Protein AF-A0A0S2TIE9-F1 (afdb_monomer_lite)

Structure (mmCIF, N/CA/C/O backbone):
data_AF-A0A0S2TIE9-F1
#
_entry.id   AF-A0A0S2TIE9-F1
#
loop_
_atom_site.group_PDB
_atom_site.id
_atom_site.type_symbol
_atom_site.label_atom_id
_atom_site.label_alt_id
_atom_site.label_comp_id
_atom_site.label_asym_id
_atom_site.label_entity_id
_atom_site.label_seq_id
_atom_site.pdbx_PDB_ins_code
_atom_site.Cartn_x
_atom_site.Cartn_y
_atom_site.Cartn_z
_atom_site.occupancy
_atom_site.B_iso_or_equiv
_atom_site.auth_seq_id
_atom_site.auth_comp_id
_atom_site.auth_asym_id
_atom_site.auth_atom_id
_atom_site.pdbx_PDB_model_num
ATOM 1 N N . MET A 1 1 ? 21.118 -5.797 -19.438 1.00 61.66 1 MET A N 1
ATOM 2 C CA . MET A 1 1 ? 20.897 -5.358 -18.034 1.00 61.66 1 MET A CA 1
ATOM 3 C C . MET A 1 1 ? 19.826 -4.275 -17.901 1.00 61.66 1 MET A C 1
ATOM 5 O O . MET A 1 1 ? 18.944 -4.446 -17.073 1.00 61.66 1 MET A O 1
ATOM 9 N N . ARG A 1 2 ? 19.833 -3.200 -18.706 1.00 68.44 2 ARG A N 1
ATOM 10 C CA . ARG A 1 2 ? 18.854 -2.096 -18.586 1.00 68.44 2 ARG A CA 1
ATOM 11 C C . ARG A 1 2 ? 17.388 -2.496 -18.796 1.00 68.44 2 ARG A C 1
ATOM 13 O O . ARG A 1 2 ? 16.546 -2.089 -18.008 1.00 68.44 2 ARG A O 1
ATOM 20 N N . PHE A 1 3 ? 17.096 -3.355 -19.774 1.00 72.44 3 PHE A N 1
ATOM 21 C CA . PHE A 1 3 ? 15.736 -3.865 -19.999 1.00 72.44 3 PHE A CA 1
ATOM 22 C C . PHE A 1 3 ? 15.189 -4.652 -18.794 1.00 72.44 3 PHE A C 1
ATOM 24 O O . PHE A 1 3 ? 14.030 -4.492 -18.426 1.00 72.44 3 PHE A O 1
ATOM 31 N N . ALA A 1 4 ? 16.040 -5.450 -18.136 1.00 77.69 4 ALA A N 1
ATOM 32 C CA . ALA A 1 4 ? 15.681 -6.198 -16.930 1.00 77.69 4 ALA A CA 1
ATOM 33 C C . ALA A 1 4 ? 15.410 -5.267 -15.737 1.00 77.69 4 ALA A C 1
ATOM 35 O O . ALA A 1 4 ? 14.457 -5.473 -14.999 1.00 77.69 4 ALA A O 1
ATOM 36 N N . ILE A 1 5 ? 16.208 -4.205 -15.582 1.00 78.62 5 ILE A N 1
ATOM 37 C CA . ILE A 1 5 ? 15.983 -3.159 -14.573 1.00 78.62 5 ILE A CA 1
ATOM 38 C C . ILE A 1 5 ? 14.638 -2.462 -14.833 1.00 78.62 5 ILE A C 1
ATOM 40 O O . ILE A 1 5 ? 13.806 -2.388 -13.936 1.00 78.62 5 ILE A O 1
ATOM 44 N N . MET A 1 6 ? 14.379 -2.031 -16.069 1.00 83.06 6 MET A N 1
ATOM 45 C CA . MET A 1 6 ? 13.111 -1.410 -16.4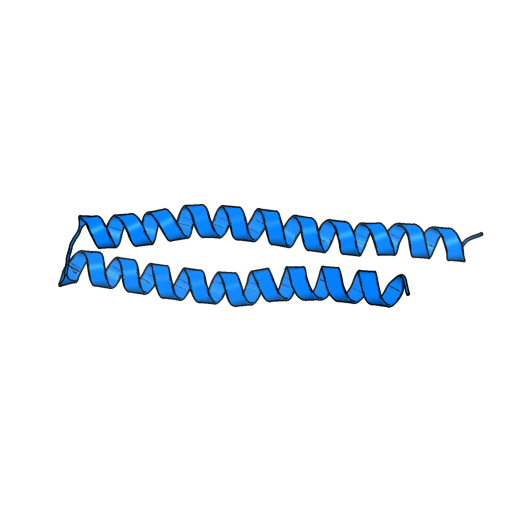68 1.00 83.06 6 MET A CA 1
ATOM 46 C C . MET A 1 6 ? 11.903 -2.286 -16.106 1.00 83.06 6 MET A C 1
ATOM 48 O O . MET A 1 6 ? 10.999 -1.828 -15.408 1.00 83.06 6 MET A O 1
ATOM 52 N N . THR A 1 7 ? 11.896 -3.545 -16.555 1.00 83.81 7 THR A N 1
ATOM 53 C CA . THR A 1 7 ? 10.783 -4.479 -16.305 1.00 83.81 7 THR A CA 1
ATOM 54 C C . THR A 1 7 ? 10.612 -4.796 -14.825 1.00 83.81 7 THR A C 1
ATOM 56 O O . THR A 1 7 ? 9.478 -4.889 -14.358 1.00 83.81 7 THR A O 1
ATOM 59 N N . LEU A 1 8 ? 11.708 -4.900 -14.070 1.00 88.50 8 LEU A N 1
ATOM 60 C CA . LEU A 1 8 ? 11.661 -5.139 -12.632 1.00 88.50 8 LEU A CA 1
ATOM 61 C C . LEU A 1 8 ? 11.030 -3.957 -11.883 1.00 88.50 8 LEU A C 1
ATOM 63 O O . LEU A 1 8 ? 10.109 -4.161 -11.100 1.00 88.50 8 LEU A O 1
ATOM 67 N N . PHE A 1 9 ? 11.472 -2.723 -12.139 1.00 88.00 9 PHE A N 1
ATOM 68 C CA . PHE A 1 9 ? 10.963 -1.539 -11.436 1.00 88.00 9 PHE A CA 1
ATOM 69 C C . PHE A 1 9 ? 9.512 -1.199 -11.810 1.00 88.00 9 PHE A C 1
ATOM 71 O O . PHE A 1 9 ? 8.705 -0.923 -10.921 1.00 88.00 9 PHE A O 1
ATOM 78 N N . LEU A 1 10 ? 9.147 -1.298 -13.093 1.00 88.56 10 LEU A N 1
ATOM 79 C CA . LEU A 1 10 ? 7.754 -1.154 -13.535 1.00 88.56 10 LEU A CA 1
ATOM 80 C C . LEU A 1 10 ? 6.863 -2.243 -12.936 1.00 88.56 10 LEU A C 1
ATOM 82 O O . LEU A 1 10 ? 5.824 -1.937 -12.352 1.00 88.56 10 LEU A O 1
ATOM 86 N N . GLY A 1 11 ? 7.289 -3.504 -13.041 1.00 89.50 11 GLY A N 1
ATOM 87 C CA . GLY A 1 11 ? 6.553 -4.642 -12.501 1.00 89.50 11 GLY A CA 1
ATOM 88 C C . GLY A 1 11 ? 6.330 -4.510 -10.997 1.00 89.50 11 GLY A C 1
ATOM 89 O O . GLY A 1 11 ? 5.197 -4.612 -10.537 1.00 89.50 11 GLY A O 1
ATOM 90 N N . LEU A 1 12 ? 7.381 -4.203 -10.232 1.00 91.56 12 LEU A N 1
ATOM 91 C CA . LEU A 1 12 ? 7.283 -3.994 -8.787 1.00 91.56 12 LEU A CA 1
ATOM 92 C C . LEU A 1 12 ? 6.362 -2.826 -8.426 1.00 91.56 12 LEU A C 1
ATOM 94 O O . LEU A 1 12 ? 5.574 -2.964 -7.494 1.00 91.56 12 LEU A O 1
ATOM 98 N N . GLY A 1 13 ? 6.418 -1.713 -9.161 1.00 90.94 13 GLY A N 1
ATOM 99 C CA . GLY A 1 13 ? 5.526 -0.576 -8.934 1.00 90.94 13 GLY A CA 1
ATOM 100 C C . GLY A 1 13 ? 4.049 -0.947 -9.090 1.00 90.94 13 GLY A C 1
ATOM 101 O O . GLY A 1 13 ? 3.246 -0.659 -8.204 1.00 90.94 13 GLY A O 1
ATOM 102 N N . TYR A 1 14 ? 3.694 -1.663 -10.160 1.00 92.56 14 TYR A N 1
ATOM 103 C CA . TYR A 1 14 ? 2.316 -2.118 -10.369 1.00 92.56 14 TYR A CA 1
ATOM 104 C C . TYR A 1 14 ? 1.883 -3.198 -9.374 1.00 92.56 14 TYR A C 1
ATOM 106 O O . TYR A 1 14 ? 0.772 -3.129 -8.846 1.00 92.56 14 TYR A O 1
ATOM 114 N N . LEU A 1 15 ? 2.743 -4.178 -9.080 1.00 93.44 15 LEU A N 1
ATOM 115 C CA . LEU A 1 15 ? 2.436 -5.218 -8.094 1.00 93.44 15 LEU A CA 1
ATOM 116 C C . LEU A 1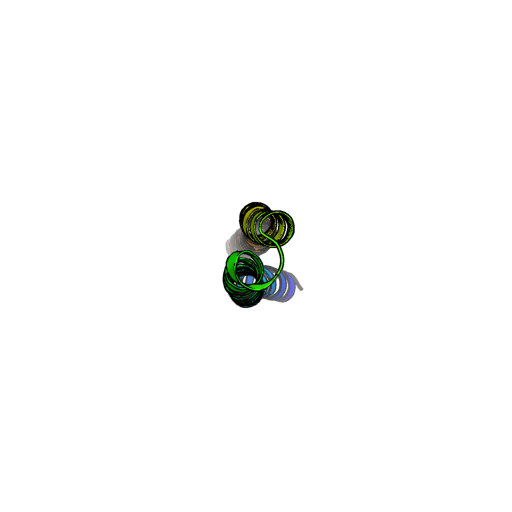 15 ? 2.210 -4.611 -6.709 1.00 93.44 15 LEU A C 1
ATOM 118 O O . LEU A 1 15 ? 1.259 -4.988 -6.025 1.00 93.44 15 LEU A O 1
ATOM 122 N N . LEU A 1 16 ? 3.040 -3.644 -6.317 1.00 94.12 16 LEU A N 1
ATOM 123 C CA . LEU A 1 16 ? 2.876 -2.917 -5.066 1.00 94.12 16 LEU A CA 1
ATOM 124 C C . LEU A 1 16 ? 1.531 -2.182 -5.037 1.00 94.12 16 LEU A C 1
ATOM 126 O O . LEU A 1 16 ? 0.807 -2.288 -4.051 1.00 94.12 16 LEU A O 1
ATOM 130 N N . GLN A 1 17 ? 1.150 -1.513 -6.125 1.00 93.75 17 GLN A N 1
ATOM 131 C CA . GLN A 1 17 ? -0.123 -0.800 -6.208 1.00 93.75 17 GLN A CA 1
ATOM 132 C C . GLN A 1 17 ? -1.333 -1.741 -6.079 1.00 93.75 17 GLN A C 1
ATOM 134 O O . GLN A 1 17 ? -2.280 -1.429 -5.356 1.00 93.75 17 GLN A O 1
ATOM 139 N N . VAL A 1 18 ? -1.288 -2.913 -6.722 1.00 94.50 18 VAL A N 1
ATOM 140 C CA . VAL A 1 18 ? -2.370 -3.910 -6.668 1.00 94.50 18 VAL A CA 1
ATOM 141 C C . VAL A 1 18 ? -2.444 -4.575 -5.294 1.00 94.50 18 VAL A C 1
ATOM 143 O O . VAL A 1 18 ? -3.484 -4.517 -4.636 1.00 94.50 18 VAL A O 1
ATOM 146 N N . PHE A 1 19 ? -1.354 -5.186 -4.827 1.00 95.38 19 PHE A N 1
ATOM 147 C CA . PHE A 1 19 ? -1.359 -5.920 -3.559 1.00 95.38 19 PHE A CA 1
ATOM 148 C C . PHE A 1 19 ? -1.494 -4.994 -2.356 1.00 95.38 19 PHE A C 1
ATOM 150 O O . PHE A 1 19 ? -2.245 -5.297 -1.429 1.00 95.38 19 PHE A O 1
ATOM 157 N N . GLY A 1 20 ? -0.822 -3.844 -2.386 1.00 93.44 20 GLY A N 1
ATOM 158 C CA . GLY A 1 20 ? -0.977 -2.818 -1.364 1.00 93.44 20 GLY A CA 1
ATOM 159 C C . GLY A 1 20 ? -2.402 -2.272 -1.329 1.00 93.44 20 GLY A C 1
ATOM 160 O O . GLY A 1 20 ? -2.957 -2.120 -0.246 1.00 93.44 20 GLY A O 1
ATOM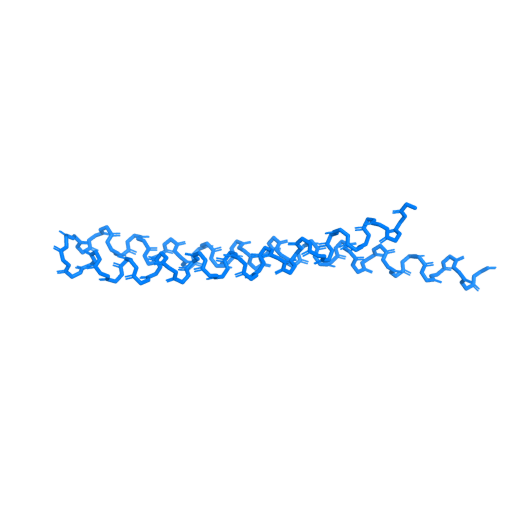 161 N N . GLY A 1 21 ? -3.036 -2.057 -2.487 1.00 94.00 21 GLY A N 1
ATOM 162 C CA . GLY A 1 21 ? -4.435 -1.630 -2.559 1.00 94.00 21 GLY A CA 1
ATOM 163 C C . GLY A 1 21 ? -5.394 -2.649 -1.939 1.00 94.00 21 GLY A C 1
ATOM 164 O O . GLY A 1 21 ? -6.245 -2.281 -1.129 1.00 94.00 21 GLY A O 1
ATOM 165 N N . ILE A 1 22 ? -5.218 -3.937 -2.252 1.00 96.31 22 ILE A N 1
ATOM 166 C CA . ILE A 1 22 ? -6.020 -5.026 -1.670 1.00 96.31 22 ILE A CA 1
ATOM 167 C C . ILE A 1 22 ? -5.816 -5.107 -0.150 1.00 96.31 22 ILE A C 1
ATOM 169 O O . ILE A 1 22 ? -6.790 -5.208 0.597 1.00 96.31 22 ILE A O 1
ATOM 173 N N . ALA A 1 23 ? -4.570 -5.027 0.322 1.00 95.69 23 ALA A N 1
ATOM 174 C CA . ALA A 1 23 ? -4.261 -5.059 1.750 1.00 95.69 23 ALA A CA 1
ATOM 175 C C . ALA A 1 23 ? -4.886 -3.869 2.497 1.00 95.69 23 ALA A C 1
ATOM 177 O O . ALA A 1 23 ? -5.503 -4.049 3.546 1.00 95.69 23 ALA A O 1
ATOM 178 N N . LEU A 1 24 ? -4.788 -2.662 1.935 1.00 96.50 24 LEU A N 1
ATOM 179 C CA . LEU A 1 24 ? -5.398 -1.458 2.500 1.00 96.50 24 LEU A CA 1
ATOM 180 C C . LEU A 1 24 ? -6.926 -1.555 2.543 1.00 96.50 24 LEU A C 1
ATOM 182 O O . LEU A 1 24 ? -7.526 -1.173 3.546 1.00 96.50 24 LEU A O 1
ATOM 186 N N . LEU A 1 25 ? -7.554 -2.116 1.507 1.00 96.38 25 LEU A N 1
ATOM 187 C CA . LEU A 1 25 ? -8.995 -2.365 1.493 1.00 96.38 25 LEU A CA 1
ATOM 188 C C . LEU A 1 25 ? -9.411 -3.337 2.607 1.00 96.38 25 LEU A C 1
ATOM 190 O O . LEU A 1 25 ? -10.385 -3.081 3.316 1.00 96.38 25 LEU A O 1
ATOM 194 N N . ALA A 1 26 ? -8.660 -4.423 2.800 1.00 97.06 26 ALA A N 1
ATOM 195 C CA . ALA A 1 26 ? -8.927 -5.379 3.871 1.00 97.06 26 ALA A CA 1
ATOM 196 C C . ALA A 1 26 ? -8.816 -4.723 5.260 1.00 97.06 26 ALA A C 1
ATOM 198 O O . ALA A 1 26 ? -9.707 -4.892 6.095 1.00 97.06 26 ALA A O 1
ATOM 199 N N . ILE A 1 27 ? -7.770 -3.919 5.489 1.00 96.81 27 ILE A N 1
ATOM 200 C CA . ILE A 1 27 ? -7.584 -3.178 6.748 1.00 96.81 27 ILE A CA 1
ATOM 201 C C . ILE A 1 27 ? -8.706 -2.155 6.948 1.00 96.81 27 ILE A C 1
ATOM 203 O O . ILE A 1 27 ? -9.181 -1.989 8.068 1.00 96.81 27 ILE A O 1
ATOM 207 N N . PHE A 1 28 ? -9.172 -1.499 5.886 1.00 97.38 28 PHE A N 1
ATOM 208 C CA . PHE A 1 28 ? -10.265 -0.532 5.970 1.00 97.38 28 PHE A CA 1
ATOM 209 C C . PHE A 1 28 ? -11.563 -1.188 6.438 1.00 97.38 28 PHE A C 1
ATOM 211 O O . PHE A 1 28 ? -12.187 -0.719 7.391 1.00 97.38 28 PHE A O 1
ATOM 218 N N . ILE A 1 29 ? -11.935 -2.312 5.819 1.00 97.31 29 ILE A N 1
ATOM 219 C CA . ILE A 1 29 ? -13.125 -3.084 6.197 1.00 97.31 29 ILE A CA 1
ATOM 220 C C . ILE A 1 29 ? -12.990 -3.592 7.639 1.00 97.31 29 ILE A C 1
ATOM 222 O O . ILE A 1 29 ? -13.931 -3.484 8.427 1.00 97.31 29 ILE A O 1
ATOM 226 N N . PHE A 1 30 ? -11.807 -4.079 8.018 1.00 97.12 30 PHE A N 1
ATOM 227 C CA . PHE A 1 30 ? -11.531 -4.495 9.392 1.00 97.12 30 PHE A CA 1
ATOM 228 C C . PHE A 1 30 ? -11.606 -3.330 10.395 1.00 97.12 30 PHE A C 1
ATOM 230 O O . PHE A 1 30 ? -12.107 -3.496 11.510 1.00 97.12 30 PHE A O 1
ATOM 237 N N . GLY A 1 31 ? -11.165 -2.136 9.999 1.00 96.75 31 GLY A N 1
ATOM 238 C CA . GLY A 1 31 ? -11.287 -0.908 10.779 1.00 96.75 31 GLY A CA 1
ATOM 239 C C . GLY A 1 31 ? -12.745 -0.525 11.021 1.00 96.75 31 GLY A C 1
ATOM 240 O O . GLY A 1 31 ? -13.108 -0.234 12.159 1.00 96.75 31 GLY A O 1
ATOM 241 N N . ILE A 1 32 ? -13.593 -0.615 9.989 1.00 96.88 32 ILE A N 1
ATOM 242 C CA . ILE A 1 32 ? -15.045 -0.403 10.111 1.00 96.88 32 ILE A CA 1
ATOM 243 C C . ILE A 1 32 ? -15.653 -1.410 11.087 1.00 96.88 32 ILE A C 1
ATOM 245 O O . ILE A 1 32 ? -16.362 -1.006 12.003 1.00 96.88 32 ILE A O 1
ATOM 249 N N . TYR A 1 33 ? -15.357 -2.702 10.931 1.00 97.06 33 TYR A N 1
ATOM 250 C CA . TYR A 1 33 ? -15.829 -3.729 11.862 1.00 97.06 33 TYR A CA 1
ATOM 251 C C . TYR A 1 33 ? -15.438 -3.382 13.308 1.00 97.06 33 TYR A C 1
ATOM 253 O O . TYR A 1 33 ? -16.299 -3.243 14.174 1.00 97.06 33 TYR A O 1
ATOM 261 N N . THR A 1 34 ? -14.150 -3.121 13.539 1.00 97.12 34 THR A N 1
ATOM 262 C CA . THR A 1 34 ? -13.597 -2.802 14.864 1.00 97.12 34 THR A CA 1
ATOM 263 C C . THR A 1 34 ? -14.245 -1.564 15.488 1.00 97.12 34 THR A C 1
ATOM 265 O O . THR A 1 34 ? -14.464 -1.541 16.702 1.00 97.12 34 THR A O 1
ATOM 268 N N . LEU A 1 35 ? -14.582 -0.560 14.670 1.00 96.75 35 LEU A N 1
ATOM 269 C CA . LEU A 1 35 ? -15.231 0.679 15.100 1.00 96.75 35 LEU A CA 1
ATOM 270 C C . LEU A 1 35 ? -16.586 0.416 15.766 1.00 96.75 35 LEU A C 1
ATOM 272 O O . LEU A 1 35 ? -16.902 1.066 16.761 1.00 96.75 35 LEU A O 1
ATOM 276 N N . PHE A 1 36 ? -17.353 -0.544 15.243 1.00 95.06 36 PHE A N 1
ATOM 277 C CA . 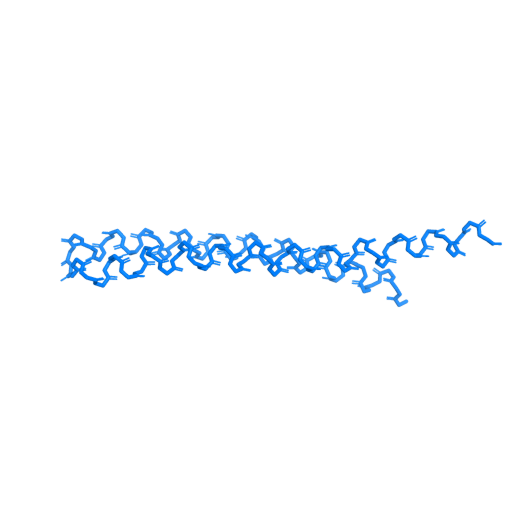PHE A 1 36 ? -18.693 -0.862 15.739 1.00 95.06 36 PHE A CA 1
ATOM 278 C C . PHE A 1 36 ? -18.721 -2.006 16.755 1.00 95.06 36 PHE A C 1
ATOM 280 O O . PHE A 1 36 ? -19.613 -2.028 17.600 1.00 95.06 36 PHE A O 1
ATOM 287 N N . THR A 1 37 ? -17.777 -2.949 16.702 1.00 96.00 37 THR A N 1
ATOM 288 C CA . THR A 1 37 ? -17.834 -4.153 17.550 1.00 96.00 37 THR A CA 1
ATOM 289 C C . THR A 1 37 ? -16.933 -4.109 18.772 1.00 96.00 37 THR A C 1
ATOM 291 O O . THR A 1 37 ? -17.196 -4.827 19.734 1.00 96.00 37 THR A O 1
ATOM 294 N N . THR A 1 38 ? -15.854 -3.324 18.737 1.00 93.69 38 THR A N 1
ATOM 295 C CA . THR A 1 38 ? -14.770 -3.461 19.720 1.00 93.69 38 THR A CA 1
ATOM 296 C C . THR A 1 38 ? -14.395 -2.128 20.350 1.00 93.69 38 THR A C 1
ATOM 298 O O . THR A 1 38 ? -14.456 -1.976 21.566 1.00 93.69 38 THR A O 1
ATOM 301 N N . SER A 1 39 ? -13.967 -1.161 19.541 1.00 95.56 39 SER A N 1
ATOM 302 C CA . SER A 1 39 ? -13.474 0.128 20.021 1.00 95.56 39 SER A CA 1
ATOM 303 C C . SER A 1 39 ? -13.525 1.155 18.904 1.00 95.56 39 SER A C 1
ATOM 305 O O . SER A 1 39 ? -12.863 1.010 17.871 1.00 95.56 39 SER A O 1
ATOM 307 N N . MET A 1 40 ? -14.249 2.244 19.161 1.00 94.62 40 MET A N 1
ATOM 308 C CA . MET A 1 40 ? -14.346 3.360 18.228 1.00 94.62 40 MET A CA 1
ATOM 309 C C . MET A 1 40 ? -12.968 3.979 17.948 1.00 94.62 40 MET A C 1
ATOM 311 O O . MET A 1 40 ? -12.634 4.241 16.796 1.00 94.62 40 MET A O 1
ATOM 315 N N . ALA A 1 41 ? -12.136 4.156 18.982 1.00 96.00 41 ALA A N 1
ATOM 316 C CA . ALA A 1 41 ? -10.805 4.744 18.840 1.00 96.00 41 ALA A CA 1
ATOM 317 C C . ALA A 1 41 ? -9.895 3.883 17.951 1.00 96.00 41 ALA A C 1
ATOM 319 O O . ALA A 1 41 ? -9.275 4.391 17.018 1.00 96.00 41 ALA A O 1
ATOM 320 N N . THR A 1 42 ? -9.857 2.569 18.190 1.00 95.25 42 THR A N 1
ATOM 321 C CA . THR A 1 42 ? -9.025 1.645 17.406 1.00 95.25 42 THR A CA 1
ATOM 322 C C . THR A 1 42 ? -9.509 1.549 15.960 1.00 95.25 42 THR A C 1
ATOM 324 O O . THR A 1 42 ? -8.692 1.593 15.043 1.00 95.25 42 THR A O 1
ATOM 327 N N . GLY A 1 43 ? -10.826 1.483 15.735 1.00 96.00 43 GLY A N 1
ATOM 328 C CA . GLY A 1 43 ? -11.399 1.469 14.387 1.00 96.00 43 GLY A CA 1
ATOM 329 C C . GLY A 1 43 ? -11.065 2.732 13.588 1.00 96.00 43 GLY A C 1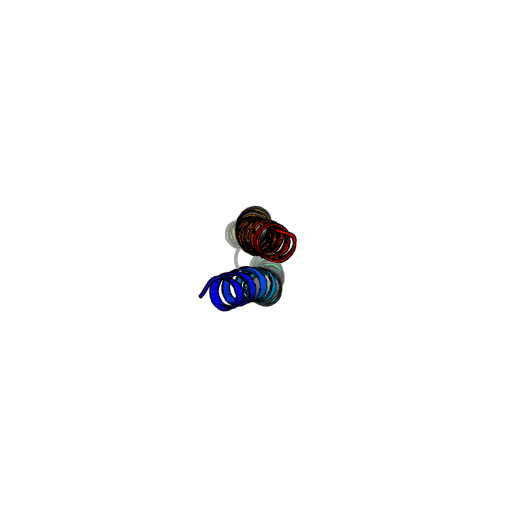
ATOM 330 O O . GLY A 1 43 ? -10.612 2.640 12.447 1.00 96.00 43 GLY A O 1
ATOM 331 N N . LEU A 1 44 ? -11.190 3.912 14.208 1.00 96.56 44 LEU A N 1
ATOM 332 C CA . LEU A 1 44 ? -10.807 5.184 13.588 1.00 96.56 44 LEU A CA 1
ATOM 333 C C . LEU A 1 44 ? -9.301 5.268 13.302 1.00 96.56 44 LEU A C 1
ATOM 335 O O . LEU A 1 44 ? -8.920 5.758 12.240 1.00 96.56 44 LEU A O 1
ATOM 339 N N . MET A 1 45 ? -8.443 4.759 14.195 1.00 96.81 45 MET A N 1
ATOM 340 C CA . MET A 1 45 ? -6.995 4.697 13.950 1.00 96.81 45 MET A CA 1
ATOM 341 C C . MET A 1 45 ? -6.650 3.807 12.754 1.00 96.81 45 MET A C 1
ATOM 343 O O . MET A 1 45 ? -5.805 4.184 11.947 1.00 96.81 45 MET A O 1
ATOM 347 N N . LEU A 1 46 ? -7.308 2.653 12.610 1.00 97.06 46 LEU A N 1
ATOM 348 C CA . LEU A 1 46 ? -7.103 1.760 11.467 1.00 97.06 46 LEU A CA 1
ATOM 349 C C . LEU A 1 46 ? -7.551 2.418 10.158 1.00 97.06 46 LEU A C 1
ATOM 351 O O . LEU A 1 46 ? -6.804 2.405 9.183 1.00 97.06 46 LEU A O 1
ATOM 355 N N . ILE A 1 47 ? -8.726 3.053 10.149 1.00 96.75 47 ILE A N 1
ATOM 356 C CA . ILE A 1 47 ? -9.236 3.780 8.978 1.00 96.75 47 ILE A CA 1
ATOM 357 C C . ILE A 1 47 ? -8.306 4.946 8.609 1.00 96.75 47 ILE A C 1
ATOM 359 O O . ILE A 1 47 ? -7.925 5.087 7.447 1.00 96.75 47 ILE A O 1
ATOM 363 N N . GLY A 1 48 ? -7.886 5.753 9.586 1.00 95.56 48 GLY A N 1
ATOM 364 C CA . GLY A 1 48 ? -6.925 6.837 9.367 1.00 95.56 48 GLY A CA 1
ATOM 365 C C . GLY A 1 48 ? -5.572 6.323 8.865 1.00 95.56 48 GLY A C 1
ATOM 366 O O . GLY A 1 48 ? -4.997 6.888 7.933 1.00 95.56 48 GLY A O 1
ATOM 367 N N . GLY A 1 49 ? -5.101 5.202 9.415 1.00 96.12 49 GLY A N 1
ATOM 368 C CA . GLY A 1 49 ? -3.892 4.514 8.970 1.00 96.12 49 GLY A CA 1
ATOM 369 C C . GLY A 1 49 ? -3.980 4.038 7.521 1.00 96.12 49 GLY A C 1
ATOM 370 O O . GLY A 1 49 ? -2.999 4.152 6.792 1.00 96.12 49 GLY A O 1
ATOM 371 N N . VAL A 1 50 ? -5.154 3.590 7.066 1.00 97.00 50 VAL A N 1
ATOM 372 C CA . VAL A 1 50 ? -5.377 3.236 5.656 1.00 97.00 50 VAL A CA 1
ATOM 373 C C . VAL A 1 50 ? -5.227 4.444 4.743 1.00 97.00 50 VAL A C 1
ATOM 375 O O . VAL A 1 50 ? -4.596 4.325 3.696 1.00 97.00 50 VAL A O 1
ATOM 378 N N . VAL A 1 51 ? -5.761 5.608 5.123 1.00 95.62 51 VAL A N 1
ATOM 379 C CA . VAL A 1 51 ? -5.634 6.827 4.308 1.00 95.62 51 VAL A CA 1
ATOM 380 C C . VAL A 1 51 ? -4.162 7.206 4.146 1.00 95.62 51 VAL A C 1
ATOM 382 O O . VAL A 1 51 ? -3.695 7.387 3.023 1.00 95.62 51 VAL A O 1
ATOM 385 N N . VAL A 1 52 ? -3.404 7.252 5.245 1.00 96.00 52 VAL A N 1
ATOM 386 C CA . VAL A 1 52 ? -1.962 7.553 5.198 1.00 96.00 52 VAL A CA 1
ATOM 387 C C . VAL A 1 52 ? -1.197 6.467 4.431 1.00 96.00 52 VAL A C 1
ATOM 389 O O . VAL A 1 52 ? -0.343 6.774 3.599 1.00 96.00 52 VAL A O 1
ATOM 392 N N . GLY A 1 53 ? -1.535 5.197 4.649 1.00 94.94 53 GLY A N 1
ATOM 393 C CA . GLY A 1 53 ? -0.951 4.064 3.936 1.00 94.94 53 GLY A CA 1
ATOM 394 C C . GLY A 1 53 ? -1.196 4.126 2.428 1.00 94.94 53 GLY A C 1
ATOM 395 O O . GLY A 1 53 ? -0.281 3.854 1.655 1.00 94.94 53 GLY A O 1
ATOM 396 N N . ALA A 1 54 ? -2.383 4.556 1.994 1.00 95.31 54 ALA A N 1
ATOM 397 C CA . ALA A 1 54 ? -2.714 4.743 0.583 1.00 95.31 54 ALA A CA 1
ATOM 398 C C . ALA A 1 54 ? -1.865 5.843 -0.063 1.00 95.31 54 ALA A C 1
ATOM 400 O O . ALA A 1 54 ? -1.393 5.669 -1.187 1.00 95.31 54 ALA A O 1
ATOM 401 N N . TRP A 1 55 ? -1.616 6.943 0.653 1.00 96.12 55 TRP A N 1
ATOM 402 C CA . TRP A 1 55 ? -0.728 8.010 0.184 1.00 96.12 55 TRP A CA 1
ATOM 403 C C . TRP A 1 55 ? 0.703 7.505 -0.001 1.00 96.12 55 TRP A C 1
ATOM 405 O O . TRP A 1 55 ? 1.298 7.701 -1.060 1.00 96.12 55 TRP A O 1
ATOM 415 N N . ILE A 1 56 ? 1.238 6.798 0.998 1.00 94.75 56 ILE A N 1
ATOM 416 C CA . ILE A 1 56 ? 2.581 6.207 0.929 1.00 94.75 56 ILE A CA 1
ATOM 417 C C . ILE A 1 56 ? 2.668 5.217 -0.237 1.00 94.75 56 ILE A C 1
ATOM 419 O O . ILE A 1 56 ? 3.622 5.260 -1.015 1.00 94.75 56 ILE A O 1
ATOM 423 N N . LEU A 1 57 ? 1.658 4.359 -0.397 1.00 96.62 57 LEU A N 1
ATOM 424 C CA . LEU A 1 57 ? 1.614 3.370 -1.468 1.00 96.62 57 LEU A CA 1
ATOM 425 C C . LEU A 1 57 ? 1.656 4.025 -2.850 1.00 96.62 57 LEU A C 1
ATOM 427 O O . LEU A 1 57 ? 2.415 3.576 -3.711 1.00 96.62 57 LEU A O 1
ATOM 431 N N . GLN A 1 58 ? 0.873 5.086 -3.060 1.00 94.75 58 GLN A N 1
ATOM 432 C CA . GLN A 1 58 ? 0.876 5.827 -4.321 1.00 94.75 58 GLN A CA 1
ATOM 433 C C . GLN A 1 58 ? 2.242 6.453 -4.601 1.00 94.75 58 GLN A C 1
ATOM 435 O O . GLN A 1 58 ? 2.753 6.299 -5.709 1.00 94.75 58 GLN A O 1
ATOM 440 N N . ILE A 1 59 ? 2.860 7.096 -3.605 1.00 95.38 59 ILE A N 1
ATOM 441 C CA . ILE A 1 59 ? 4.177 7.731 -3.757 1.00 95.38 59 ILE A CA 1
ATOM 442 C C . ILE A 1 59 ? 5.238 6.692 -4.134 1.00 95.38 59 ILE A C 1
ATOM 444 O O . ILE A 1 59 ? 5.955 6.872 -5.118 1.00 95.38 59 ILE A O 1
ATOM 448 N N . ILE A 1 60 ? 5.327 5.587 -3.389 1.00 94.00 60 ILE A N 1
ATOM 449 C CA . ILE A 1 60 ? 6.351 4.561 -3.632 1.00 94.00 60 ILE A CA 1
ATOM 450 C C . ILE A 1 60 ? 6.128 3.891 -4.992 1.00 94.00 60 ILE A C 1
ATOM 452 O O . ILE A 1 60 ? 7.074 3.741 -5.764 1.00 94.00 60 ILE A O 1
ATOM 456 N N . SER A 1 61 ? 4.884 3.537 -5.322 1.00 92.06 61 SER A N 1
ATOM 457 C CA . SER A 1 61 ? 4.564 2.905 -6.610 1.00 92.06 61 SER A CA 1
ATOM 458 C C . SER A 1 61 ? 4.887 3.836 -7.782 1.00 92.06 61 SER A C 1
ATOM 460 O O . SER A 1 61 ? 5.506 3.408 -8.756 1.00 92.06 61 SER A O 1
ATOM 462 N N . ALA A 1 62 ? 4.553 5.126 -7.668 1.00 92.06 62 ALA A N 1
ATOM 463 C CA . ALA A 1 62 ? 4.869 6.125 -8.685 1.00 92.06 62 ALA A CA 1
ATOM 464 C C . ALA A 1 62 ? 6.383 6.308 -8.868 1.00 92.06 62 ALA A C 1
ATOM 466 O O . ALA A 1 62 ? 6.849 6.406 -10.004 1.00 92.06 62 ALA A O 1
ATOM 467 N N . LEU A 1 63 ? 7.164 6.304 -7.783 1.00 92.50 63 LEU A N 1
ATOM 468 C CA . LEU A 1 63 ? 8.627 6.382 -7.856 1.00 92.50 63 LEU A CA 1
ATOM 469 C C . LEU A 1 63 ? 9.220 5.175 -8.590 1.00 92.50 63 LEU A C 1
ATOM 471 O O . LEU A 1 63 ? 10.050 5.352 -9.481 1.00 92.50 63 LEU A O 1
ATOM 475 N N . LEU A 1 64 ? 8.765 3.961 -8.271 1.00 90.88 64 LEU A N 1
ATOM 476 C CA . LEU A 1 64 ? 9.224 2.737 -8.935 1.00 90.88 64 LEU A CA 1
ATOM 477 C C . LEU A 1 64 ? 8.901 2.755 -10.438 1.00 90.88 64 LEU A C 1
ATOM 479 O O . LEU A 1 64 ? 9.774 2.484 -11.264 1.00 90.88 64 LEU A O 1
ATOM 483 N N . ILE A 1 65 ? 7.682 3.158 -10.804 1.00 91.19 65 ILE A N 1
ATOM 484 C CA . ILE A 1 65 ? 7.264 3.295 -12.208 1.00 91.19 65 ILE A CA 1
ATOM 485 C C . ILE A 1 65 ? 8.081 4.382 -12.925 1.00 91.19 65 ILE A C 1
ATOM 487 O O . ILE A 1 65 ? 8.518 4.183 -14.059 1.00 91.19 65 ILE A O 1
ATOM 491 N N . THR A 1 66 ? 8.344 5.513 -12.268 1.00 89.50 66 THR A N 1
ATOM 492 C CA . THR A 1 66 ? 9.148 6.614 -12.830 1.00 89.50 66 THR A CA 1
ATOM 493 C C . THR A 1 66 ? 10.591 6.180 -13.089 1.00 89.50 66 THR A C 1
ATOM 495 O O . THR A 1 66 ? 11.144 6.470 -14.146 1.00 89.50 66 THR A O 1
ATOM 498 N N . ILE A 1 67 ? 11.200 5.425 -12.170 1.00 87.38 67 ILE A N 1
ATOM 499 C CA . ILE A 1 67 ? 12.546 4.864 -12.366 1.00 87.38 67 ILE A CA 1
ATOM 500 C C . ILE A 1 67 ? 12.551 3.888 -13.550 1.00 87.38 67 ILE A C 1
ATOM 502 O O . ILE A 1 67 ? 13.439 3.956 -14.404 1.00 87.38 67 ILE A O 1
ATOM 506 N N . GLY A 1 68 ? 11.547 3.010 -13.636 1.00 84.56 68 GLY A N 1
ATOM 507 C CA . GLY A 1 68 ? 11.418 2.059 -14.740 1.00 84.56 68 GLY A CA 1
ATOM 508 C C . GLY A 1 68 ? 11.256 2.747 -16.100 1.00 84.56 68 GLY A C 1
ATOM 509 O O . GLY A 1 68 ? 11.970 2.417 -17.045 1.00 84.56 68 GLY A O 1
ATOM 510 N N . THR A 1 69 ? 10.382 3.751 -16.196 1.00 84.19 69 THR A N 1
ATOM 511 C CA . THR A 1 69 ? 10.156 4.526 -17.433 1.00 84.19 69 THR A CA 1
ATOM 512 C C . THR A 1 69 ? 11.347 5.413 -17.807 1.00 84.19 69 THR A C 1
ATOM 514 O O . THR A 1 69 ? 11.695 5.500 -18.983 1.00 84.19 69 THR A O 1
ATOM 517 N N . GLY A 1 70 ? 12.038 6.005 -16.830 1.00 82.75 70 GLY A N 1
ATOM 518 C CA . GLY A 1 70 ? 13.277 6.753 -17.059 1.00 82.75 70 GLY A CA 1
ATOM 519 C C . GLY A 1 70 ? 14.393 5.876 -17.633 1.00 82.75 70 GLY A C 1
ATOM 520 O O . GLY A 1 70 ? 15.067 6.274 -18.583 1.00 82.75 70 GLY A O 1
ATOM 521 N N . ALA A 1 71 ? 14.546 4.648 -17.127 1.00 78.69 71 ALA A N 1
ATOM 522 C CA . ALA A 1 71 ? 15.489 3.677 -17.682 1.00 78.69 71 ALA A CA 1
ATOM 523 C C . ALA A 1 71 ? 15.124 3.252 -19.119 1.00 78.69 71 ALA A C 1
ATOM 525 O O . ALA A 1 71 ? 16.023 3.041 -19.936 1.00 78.69 71 ALA A O 1
ATOM 526 N N . ALA A 1 72 ? 13.827 3.173 -19.437 1.00 73.38 72 ALA A N 1
ATOM 527 C CA . ALA A 1 72 ? 13.331 2.896 -20.786 1.00 73.38 72 ALA A CA 1
ATOM 528 C C . ALA A 1 72 ? 13.686 4.021 -21.772 1.00 73.38 72 ALA A C 1
ATOM 530 O O . ALA A 1 72 ? 14.213 3.759 -22.850 1.00 73.38 72 ALA A O 1
ATOM 531 N N . ALA A 1 73 ? 13.459 5.278 -21.378 1.00 75.12 73 ALA A N 1
ATOM 532 C CA . ALA A 1 73 ? 13.708 6.448 -22.220 1.00 75.12 73 ALA A CA 1
ATOM 533 C C . ALA A 1 73 ? 15.193 6.627 -22.579 1.00 75.12 73 ALA A C 1
ATOM 535 O O . ALA A 1 73 ? 15.514 7.058 -23.684 1.00 75.12 73 ALA A O 1
ATOM 536 N N . ILE A 1 74 ? 16.104 6.284 -21.663 1.00 72.44 74 ILE A N 1
ATOM 537 C CA . ILE A 1 74 ? 17.548 6.295 -21.942 1.00 72.44 74 ILE A CA 1
ATOM 538 C C . ILE A 1 74 ? 17.923 5.130 -22.869 1.00 72.44 74 ILE A C 1
ATOM 540 O O . ILE A 1 74 ? 18.748 5.307 -23.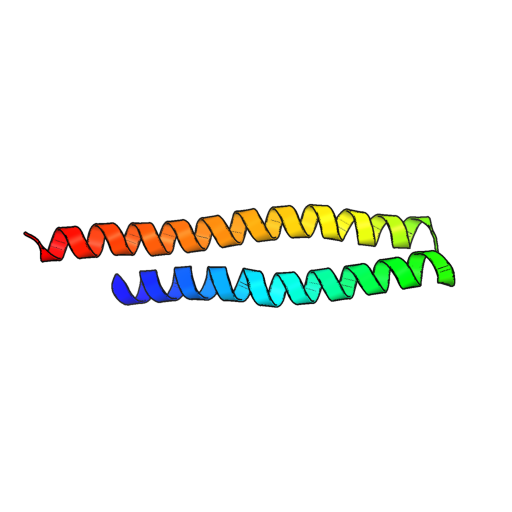756 1.00 72.44 74 ILE A O 1
ATOM 544 N N . GLY A 1 75 ? 17.305 3.956 -22.700 1.00 64.44 75 GLY A N 1
ATOM 545 C CA . GLY A 1 75 ? 17.529 2.809 -23.585 1.00 64.44 75 GLY A CA 1
ATOM 546 C C . GLY A 1 75 ? 17.185 3.100 -25.048 1.00 64.44 75 GLY A C 1
ATOM 547 O O . GLY A 1 75 ? 17.985 2.787 -25.916 1.00 64.44 75 GLY A O 1
ATOM 548 N N . ILE A 1 76 ? 16.053 3.764 -25.305 1.00 63.97 76 ILE A N 1
ATOM 549 C CA . ILE A 1 76 ? 15.617 4.128 -26.668 1.00 63.97 76 ILE A CA 1
ATOM 550 C C . ILE A 1 76 ? 16.593 5.120 -27.321 1.00 63.97 76 ILE A C 1
ATOM 552 O O . ILE A 1 76 ? 16.954 4.960 -28.480 1.00 63.97 76 ILE A O 1
ATOM 556 N N . LYS A 1 77 ? 17.081 6.115 -26.568 1.00 64.88 77 LYS A N 1
ATOM 557 C CA . LYS A 1 77 ? 18.056 7.096 -27.080 1.00 64.88 77 LYS A CA 1
ATOM 558 C C . LYS A 1 77 ? 19.417 6.492 -27.434 1.00 64.88 77 LYS A C 1
ATOM 560 O O . LYS A 1 77 ? 20.120 7.053 -28.267 1.00 64.88 77 LYS A O 1
ATOM 565 N N . ASP A 1 78 ? 19.798 5.395 -26.785 1.00 62.97 78 ASP A N 1
ATOM 566 C CA . ASP A 1 78 ? 21.034 4.674 -27.102 1.00 62.97 78 ASP A CA 1
ATOM 567 C C . ASP A 1 78 ? 20.869 3.753 -28.327 1.00 62.97 78 ASP A C 1
ATOM 569 O O . ASP A 1 78 ? 21.872 3.389 -28.927 1.00 62.97 78 ASP A O 1
ATOM 573 N N . GLU A 1 79 ? 19.640 3.379 -28.710 1.00 60.53 79 GLU A N 1
ATOM 574 C CA . GLU A 1 79 ? 19.357 2.603 -29.933 1.00 60.53 79 GLU A CA 1
ATOM 575 C C . GLU A 1 79 ? 19.181 3.487 -31.184 1.00 60.53 79 GLU A C 1
ATOM 577 O O . GLU A 1 79 ? 19.333 2.999 -32.301 1.00 60.53 79 GLU A O 1
ATOM 582 N N . GLU A 1 80 ? 18.864 4.777 -31.015 1.00 57.16 80 GLU A N 1
ATOM 583 C CA . GLU A 1 80 ? 18.738 5.752 -32.114 1.00 57.16 80 GLU A CA 1
ATOM 584 C C . GLU A 1 80 ? 20.075 6.380 -32.570 1.00 57.16 80 GLU A C 1
ATOM 586 O O . GLU A 1 80 ? 20.094 7.046 -33.608 1.00 57.16 80 GLU A O 1
ATOM 591 N N . ASN A 1 81 ? 21.175 6.185 -31.828 1.00 51.12 81 ASN A N 1
ATOM 592 C CA . ASN A 1 81 ? 22.530 6.662 -32.172 1.00 51.12 81 ASN A CA 1
ATOM 593 C C . ASN A 1 81 ? 23.402 5.546 -32.758 1.00 51.12 81 ASN A C 1
ATOM 595 O O . ASN A 1 81 ? 24.232 5.866 -33.640 1.00 51.12 81 ASN A O 1
#

pLDDT: mean 88.55, std 11.44, range [51.12, 97.38]

Sequence (81 aa):
MRFAIMTLFLGLGYLLQVFGGIALLAIFIFGIYTLFTTSMATGLMLIGGVVVGAWILQIISALLITIGTGAAAIGIKDEEN

Foldseek 3Di:
DLLVLLCVLLVVLVVLLVVLVVVLVVLLVVLVVCCPPPHVVSSVVSNVVSVVSNVVSNVSSVVSNVSSVVSVVVVVVVVVD

Organism: NCBI:txid1748243

Radius of gyration: 18.31 Å; chains: 1; bounding box: 41×14×52 Å

Secondary structure (DSSP, 8-state):
-HHHHHHHHHHHHHHHHHHHHHHHHHHHHHHHHHHHHT-HHHHHHHHHHHHHHHHHHHHHHHHHHHHHHHHHHHHHHHH--